Protein AF-A0A2I1FW17-F1 (afdb_monomer_lite)

pLDDT: mean 82.97, std 19.12, range [34.66, 98.25]

Sequence (169 aa):
MDTSKQNLDATETIIEDNSKTDVKNLWIEYDDNIEYQLHATIFTTDSITESTESDETSYLLKKINIMNLEKRKEVYGICGECNEPGTGVHWCQSCNAKRFKENFKNWTSGNKNIDELIQQSQLNALFSMKFLEWLPFEKFENVTYLTRGGFSKIYKADWPEGNIEDWDI

Organism: NCBI:txid588596

Structure (mmCIF, N/CA/C/O backbone):
data_AF-A0A2I1FW17-F1
#
_entry.id   AF-A0A2I1FW17-F1
#
loop_
_atom_site.group_PDB
_atom_site.id
_atom_site.type_symbol
_atom_site.label_atom_id
_atom_site.label_alt_id
_atom_site.label_comp_id
_atom_site.label_asym_id
_atom_site.label_entity_id
_atom_site.label_seq_id
_atom_site.pdbx_PDB_ins_code
_atom_site.Cartn_x
_atom_site.Cartn_y
_atom_site.Cartn_z
_atom_site.occupancy
_atom_site.B_iso_or_equiv
_atom_site.auth_seq_id
_atom_site.auth_comp_id
_atom_site.auth_asym_id
_atom_site.auth_atom_id
_atom_site.pdbx_PDB_model_num
ATOM 1 N N . MET A 1 1 ? 0.349 57.920 22.190 1.00 42.12 1 MET A N 1
ATOM 2 C CA . MET A 1 1 ? -0.373 58.020 20.910 1.00 42.12 1 MET A CA 1
ATOM 3 C C . MET A 1 1 ? 0.571 58.655 19.916 1.00 42.12 1 MET A C 1
ATOM 5 O O . MET A 1 1 ? 0.738 59.859 19.975 1.00 42.12 1 MET A O 1
ATOM 9 N N . ASP A 1 2 ? 1.263 57.840 19.127 1.00 35.53 2 ASP A N 1
ATOM 10 C CA . ASP A 1 2 ? 1.341 58.002 17.673 1.00 35.53 2 ASP A CA 1
ATOM 11 C C . ASP A 1 2 ? 1.979 56.721 17.114 1.00 35.53 2 ASP A C 1
ATOM 13 O O . ASP A 1 2 ? 3.061 56.313 17.535 1.00 35.53 2 ASP A O 1
ATOM 17 N N . THR A 1 3 ? 1.246 56.022 16.258 1.00 38.00 3 THR A N 1
ATOM 18 C CA . THR A 1 3 ? 1.660 54.779 15.603 1.00 38.00 3 THR A CA 1
ATOM 19 C C . THR A 1 3 ? 1.660 55.054 14.113 1.00 38.00 3 THR A C 1
ATOM 21 O O . THR A 1 3 ? 0.617 54.958 13.473 1.00 38.00 3 THR A O 1
ATOM 24 N N . SER A 1 4 ? 2.826 55.366 13.556 1.00 41.03 4 SER A N 1
ATOM 25 C CA . SER A 1 4 ? 3.019 55.400 12.108 1.00 41.03 4 SER A CA 1
ATOM 26 C C . SER A 1 4 ? 3.642 54.080 11.662 1.00 41.03 4 SER A C 1
ATOM 28 O O . SER A 1 4 ? 4.842 53.858 11.797 1.00 41.03 4 SER A O 1
ATOM 30 N N . LYS A 1 5 ? 2.784 53.177 11.175 1.00 43.00 5 LYS A N 1
ATOM 31 C CA . LYS A 1 5 ? 3.167 51.996 10.395 1.00 43.00 5 LYS A CA 1
ATOM 32 C C . LYS A 1 5 ? 3.407 52.444 8.953 1.00 43.00 5 LYS A C 1
ATOM 34 O O . LYS A 1 5 ? 2.502 52.993 8.332 1.00 43.00 5 LYS A O 1
ATOM 39 N N . GLN A 1 6 ? 4.598 52.192 8.420 1.00 42.72 6 GLN A N 1
ATOM 40 C CA . GLN A 1 6 ? 4.830 52.193 6.977 1.00 42.72 6 GLN A CA 1
ATOM 41 C C . GLN A 1 6 ? 4.412 50.819 6.440 1.00 42.72 6 GLN A C 1
ATOM 43 O O . GLN A 1 6 ? 5.007 49.806 6.801 1.00 42.72 6 GLN A O 1
ATOM 48 N N . ASN A 1 7 ? 3.355 50.791 5.627 1.00 34.66 7 ASN A N 1
ATOM 49 C CA . ASN A 1 7 ? 2.997 49.640 4.804 1.00 34.66 7 ASN A CA 1
ATOM 50 C C . ASN A 1 7 ? 3.883 49.660 3.554 1.00 34.66 7 ASN A C 1
ATOM 52 O O . ASN A 1 7 ? 3.846 50.629 2.795 1.00 34.66 7 ASN A O 1
ATOM 56 N N . LEU A 1 8 ? 4.664 48.600 3.353 1.00 41.66 8 LEU A N 1
ATOM 57 C CA . LEU A 1 8 ? 5.257 48.283 2.060 1.00 41.66 8 LEU A CA 1
ATOM 58 C C . LEU A 1 8 ? 4.210 47.483 1.277 1.00 41.66 8 LEU A C 1
ATOM 60 O O . LEU A 1 8 ? 3.815 46.399 1.700 1.00 41.66 8 LEU A O 1
ATOM 64 N N . ASP A 1 9 ? 3.728 48.064 0.186 1.00 46.31 9 ASP A N 1
ATOM 65 C CA . ASP A 1 9 ? 2.841 47.420 -0.777 1.00 46.31 9 ASP A CA 1
ATOM 66 C C . ASP A 1 9 ? 3.669 46.437 -1.617 1.00 46.31 9 ASP A C 1
ATOM 68 O O . ASP A 1 9 ? 4.562 46.845 -2.363 1.00 46.31 9 ASP A O 1
ATOM 72 N N . ALA A 1 10 ? 3.428 45.140 -1.438 1.00 39.72 10 ALA A N 1
ATOM 73 C CA . ALA A 1 10 ? 3.973 44.085 -2.279 1.00 39.72 10 ALA A CA 1
ATOM 74 C C . ALA A 1 10 ? 2.790 43.393 -2.955 1.00 39.72 10 ALA A C 1
ATOM 76 O O . ALA A 1 10 ? 2.115 42.544 -2.378 1.00 39.72 10 ALA A O 1
ATOM 77 N N . THR A 1 11 ? 2.523 43.812 -4.185 1.00 42.50 11 THR A N 1
ATOM 78 C CA . THR A 1 11 ? 1.593 43.158 -5.098 1.00 42.50 11 THR A CA 1
ATOM 79 C C . THR A 1 11 ? 2.217 41.842 -5.566 1.00 42.50 11 THR A C 1
ATOM 81 O O . THR A 1 11 ? 3.031 41.810 -6.487 1.00 42.50 11 THR A O 1
ATOM 84 N N . GLU A 1 12 ? 1.860 40.734 -4.914 1.00 47.97 12 GLU A N 1
ATOM 85 C CA . GLU A 1 12 ? 2.143 39.399 -5.441 1.00 47.97 12 GLU A CA 1
ATOM 86 C C . GLU A 1 12 ? 1.287 39.166 -6.688 1.00 47.97 12 GLU A C 1
ATOM 88 O O . GLU A 1 12 ? 0.057 39.126 -6.655 1.00 47.97 12 GLU A O 1
ATOM 93 N N . THR A 1 13 ? 1.972 39.060 -7.822 1.00 40.50 13 THR A N 1
ATOM 94 C CA . THR A 1 13 ? 1.382 38.671 -9.098 1.00 40.50 13 THR A CA 1
ATOM 95 C C . THR A 1 13 ? 1.076 37.179 -9.02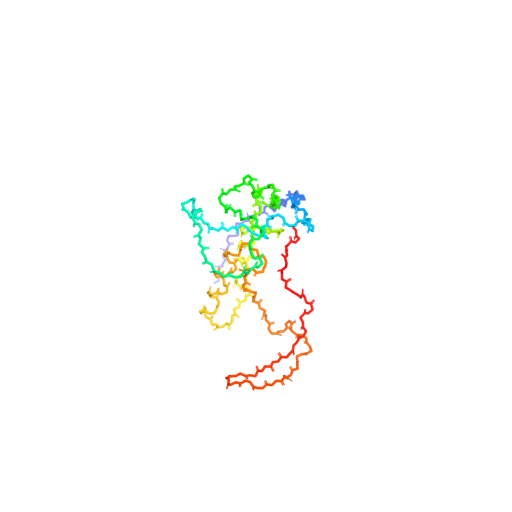0 1.00 40.50 13 THR A C 1
ATOM 97 O O . THR A 1 13 ? 1.995 36.363 -8.996 1.00 40.50 13 THR A O 1
ATOM 100 N N . ILE A 1 14 ? -0.205 36.815 -8.954 1.00 47.12 14 ILE A N 1
ATOM 101 C CA . ILE A 1 14 ? -0.641 35.423 -9.087 1.00 47.12 14 ILE A CA 1
ATOM 102 C C . ILE A 1 14 ? -0.380 35.018 -10.540 1.00 47.12 14 ILE A C 1
ATOM 104 O O . ILE A 1 14 ? -1.111 35.404 -11.450 1.00 47.12 14 ILE A O 1
ATOM 108 N N . ILE A 1 15 ? 0.701 34.276 -10.763 1.00 48.16 15 ILE A N 1
ATOM 109 C CA . ILE A 1 15 ? 0.896 33.519 -11.995 1.00 48.16 15 ILE A CA 1
ATOM 110 C C . ILE A 1 15 ? 0.066 32.246 -11.821 1.00 48.16 15 ILE A C 1
ATOM 112 O O . ILE A 1 15 ? 0.485 31.316 -11.135 1.00 48.16 15 ILE A O 1
ATOM 116 N N . GLU A 1 16 ? -1.140 32.226 -12.387 1.00 46.25 16 GLU A N 1
ATOM 117 C CA . GLU A 1 16 ? -1.882 30.980 -12.582 1.00 46.25 16 GLU A CA 1
ATOM 118 C C . GLU A 1 16 ? -1.137 30.147 -13.629 1.00 46.25 16 GLU A C 1
ATOM 120 O O . GLU A 1 16 ? -1.185 30.427 -14.829 1.00 46.25 16 GLU A O 1
ATOM 125 N N . ASP A 1 17 ? -0.403 29.137 -13.166 1.00 49.03 17 ASP A N 1
ATOM 126 C CA . ASP A 1 17 ? 0.206 28.137 -14.034 1.00 49.03 17 ASP A CA 1
ATOM 127 C C . ASP A 1 17 ? -0.897 27.226 -14.599 1.00 49.03 17 ASP A C 1
ATOM 129 O O . ASP A 1 17 ? -1.355 26.278 -13.962 1.00 49.03 17 ASP A O 1
ATOM 133 N N . ASN A 1 18 ? -1.367 27.563 -15.800 1.00 49.72 18 ASN A N 1
ATOM 134 C CA . ASN A 1 18 ? -2.364 26.807 -16.562 1.00 49.72 18 ASN A CA 1
ATOM 135 C C . ASN A 1 18 ? -1.748 25.660 -17.391 1.00 49.72 18 ASN A C 1
ATOM 137 O O . ASN A 1 18 ? -2.312 25.251 -18.403 1.00 49.72 18 ASN A O 1
ATOM 141 N N . SER A 1 19 ? -0.609 25.099 -16.978 1.00 51.84 19 SER A N 1
ATOM 142 C CA . SER A 1 19 ? -0.008 23.929 -17.632 1.00 51.84 19 SER A CA 1
ATOM 143 C C . SER A 1 19 ? -0.472 22.594 -17.030 1.00 51.84 19 SER A C 1
ATOM 145 O O . SER A 1 19 ? 0.320 21.690 -16.782 1.00 51.84 19 SER A O 1
ATOM 147 N N . LYS A 1 20 ? -1.786 22.403 -16.849 1.00 52.12 20 LYS A N 1
ATOM 148 C CA . LYS A 1 20 ? -2.327 21.038 -16.764 1.00 52.12 20 LYS A CA 1
ATOM 149 C C . LYS A 1 20 ? -2.330 20.445 -18.170 1.00 52.12 20 LYS A C 1
ATOM 151 O O . LYS A 1 20 ? -3.332 20.476 -18.872 1.00 52.12 20 LYS A O 1
ATOM 156 N N . THR A 1 21 ? -1.178 19.951 -18.608 1.00 59.00 21 THR A N 1
ATOM 157 C CA . THR A 1 21 ? -1.157 18.870 -19.595 1.00 59.00 21 THR A CA 1
ATOM 158 C C . THR A 1 21 ? -2.018 17.740 -19.043 1.00 59.00 21 THR A C 1
ATOM 160 O O . THR A 1 21 ? -1.840 17.405 -17.874 1.00 59.00 21 THR A O 1
ATOM 163 N N . ASP A 1 22 ? -2.935 17.181 -19.834 1.00 71.31 22 ASP A N 1
ATOM 164 C CA . ASP A 1 22 ? -3.723 16.007 -19.441 1.00 71.31 22 ASP A CA 1
ATOM 165 C C . ASP A 1 22 ? -2.758 14.850 -19.130 1.00 71.31 22 ASP A C 1
ATOM 167 O O . ASP A 1 22 ? -2.235 14.187 -20.031 1.00 71.31 22 ASP A O 1
ATOM 171 N N . VAL A 1 23 ? -2.427 14.675 -17.850 1.00 82.12 23 VAL A N 1
ATOM 172 C CA . VAL A 1 23 ? -1.468 13.673 -17.391 1.00 82.12 23 VAL A CA 1
ATOM 173 C C . VAL A 1 23 ? -2.177 12.332 -17.433 1.00 82.12 23 VAL A C 1
ATOM 175 O O . VAL A 1 23 ? -2.946 12.022 -16.541 1.00 82.12 23 VAL A O 1
ATOM 178 N N . LYS A 1 24 ? -1.932 11.522 -18.463 1.00 89.25 24 LYS A N 1
ATOM 179 C CA . LYS A 1 24 ? -2.610 10.231 -18.613 1.00 89.25 24 LYS A CA 1
ATOM 180 C C . LYS A 1 24 ? -1.646 9.063 -18.465 1.00 89.25 24 LYS A C 1
ATOM 182 O O . LYS A 1 24 ? -0.568 9.054 -19.059 1.00 89.25 24 LYS A O 1
ATOM 187 N N . ASN A 1 25 ? -2.060 8.046 -17.713 1.00 89.56 25 ASN A N 1
ATOM 188 C CA . ASN A 1 25 ? -1.340 6.781 -17.646 1.00 89.56 25 ASN A CA 1
ATOM 189 C C . ASN A 1 25 ? -1.354 6.043 -18.992 1.00 89.56 25 ASN A C 1
ATOM 191 O O . ASN A 1 25 ? -2.353 6.037 -19.713 1.00 89.56 25 ASN A O 1
ATOM 195 N N . LEU A 1 26 ? -0.250 5.363 -19.292 1.00 92.94 26 LEU A N 1
ATOM 196 C CA . LEU A 1 26 ? -0.121 4.441 -20.418 1.00 92.94 26 LEU A CA 1
ATOM 197 C C . LEU A 1 26 ? 0.009 3.020 -19.872 1.00 92.94 26 LEU A C 1
ATOM 199 O O . LEU A 1 26 ? 1.014 2.343 -20.106 1.00 92.94 26 LEU A O 1
ATOM 203 N N . TRP A 1 27 ? -0.972 2.617 -19.065 1.00 92.88 27 TRP A N 1
ATOM 204 C CA . TRP A 1 27 ? -1.034 1.274 -18.512 1.00 92.88 27 TRP A CA 1
ATOM 205 C C . TRP A 1 27 ? -1.261 0.240 -19.608 1.00 92.88 27 TRP A C 1
ATOM 207 O O . TRP A 1 27 ? -1.927 0.505 -20.609 1.00 92.88 27 TRP A O 1
ATOM 217 N N . ILE A 1 28 ? -0.675 -0.935 -19.414 1.00 90.56 28 ILE A N 1
ATOM 218 C CA . ILE A 1 28 ? -0.977 -2.093 -20.246 1.00 90.56 28 ILE A CA 1
ATOM 219 C C . ILE A 1 28 ? -2.164 -2.802 -19.613 1.00 90.56 28 ILE A C 1
ATOM 221 O O . ILE A 1 28 ? -2.097 -3.206 -18.451 1.00 90.56 28 ILE A O 1
ATOM 225 N N . GLU A 1 29 ? -3.239 -2.920 -20.386 1.00 86.44 29 GLU A N 1
ATOM 226 C CA . GLU A 1 29 ? -4.441 -3.636 -19.975 1.00 86.44 29 GLU A CA 1
ATOM 227 C C . GLU A 1 29 ? -4.107 -5.100 -19.699 1.00 86.44 29 GLU A C 1
ATOM 229 O O . GLU A 1 29 ? -3.365 -5.753 -20.440 1.00 86.44 29 GLU A O 1
ATOM 234 N N . TYR A 1 30 ? -4.659 -5.607 -18.608 1.00 70.44 30 TYR A N 1
ATOM 235 C CA . TYR A 1 30 ? -4.411 -6.962 -18.156 1.00 70.44 30 TYR A CA 1
ATOM 236 C C . TYR A 1 30 ? -5.226 -7.955 -19.000 1.00 70.44 30 TYR A C 1
ATOM 238 O O . TYR A 1 30 ? -6.453 -7.916 -18.974 1.00 70.44 30 TYR A O 1
ATOM 246 N N . ASP A 1 31 ? -4.553 -8.823 -19.765 1.00 66.75 31 ASP A N 1
ATOM 247 C CA . ASP A 1 31 ? -5.195 -9.931 -20.494 1.00 66.75 31 ASP A CA 1
ATOM 248 C C . ASP A 1 31 ? -5.384 -11.150 -19.570 1.00 66.75 31 ASP A C 1
ATOM 250 O O . ASP A 1 31 ? -4.536 -11.450 -18.725 1.00 66.75 31 ASP A O 1
ATOM 254 N N . ASP A 1 32 ? -6.469 -11.896 -19.781 1.00 57.56 32 ASP A N 1
ATOM 255 C CA . ASP A 1 32 ? -6.857 -13.101 -19.037 1.00 57.56 32 ASP A CA 1
ATOM 256 C C . ASP A 1 32 ? -5.840 -14.260 -19.186 1.00 57.56 32 ASP A C 1
ATOM 258 O O . ASP A 1 32 ? -5.875 -15.237 -18.432 1.00 57.56 32 ASP A O 1
ATOM 262 N N . ASN A 1 33 ? -4.888 -14.162 -20.126 1.00 55.84 33 ASN A N 1
ATOM 263 C CA . ASN A 1 33 ? -3.761 -15.088 -20.289 1.00 55.84 33 ASN A CA 1
ATOM 264 C C . ASN A 1 33 ? -2.541 -14.639 -19.469 1.00 55.84 33 ASN A C 1
ATOM 266 O O . ASN A 1 33 ? -1.529 -14.181 -20.003 1.00 55.84 33 ASN A O 1
ATOM 270 N N . ILE A 1 34 ? -2.639 -14.761 -18.147 1.00 69.75 34 ILE A N 1
ATOM 271 C CA . ILE A 1 34 ? -1.660 -14.199 -17.215 1.00 69.75 34 ILE A CA 1
ATOM 272 C C . ILE A 1 34 ? -0.309 -14.931 -17.317 1.00 69.75 34 ILE A C 1
ATOM 274 O O . ILE A 1 34 ? -0.118 -16.006 -16.752 1.00 69.75 34 ILE A O 1
ATOM 278 N N . GLU A 1 35 ? 0.660 -14.326 -18.009 1.00 82.88 35 GLU A N 1
ATOM 279 C CA . GLU A 1 35 ? 2.046 -14.814 -18.066 1.00 82.88 35 GLU A CA 1
ATOM 280 C C . GLU A 1 35 ? 2.904 -14.274 -16.904 1.00 82.88 35 GLU A C 1
ATOM 282 O O . GLU A 1 35 ? 3.865 -14.928 -16.500 1.00 82.88 35 GLU A O 1
ATOM 287 N N . TYR A 1 36 ? 2.569 -13.108 -16.333 1.00 86.69 36 TYR A N 1
ATOM 288 C CA . TYR A 1 36 ? 3.379 -12.405 -15.324 1.00 86.69 36 TYR A CA 1
ATOM 289 C C . TYR A 1 36 ? 2.622 -12.147 -14.021 1.00 86.69 36 TYR A C 1
ATOM 291 O O . TYR A 1 36 ? 1.396 -12.089 -13.983 1.00 86.69 36 TYR A O 1
ATOM 299 N N . GLN A 1 37 ? 3.369 -11.962 -12.932 1.00 88.69 37 GLN A N 1
ATOM 300 C CA . GLN A 1 37 ? 2.783 -11.543 -11.658 1.00 88.69 37 GLN A CA 1
ATOM 301 C C . GLN A 1 37 ? 2.131 -10.156 -11.761 1.00 88.69 37 GLN A C 1
ATOM 303 O O . GLN A 1 37 ? 2.484 -9.353 -12.616 1.00 88.69 37 GLN A O 1
ATOM 308 N N . LEU A 1 38 ? 1.209 -9.857 -10.841 1.00 90.44 38 LEU A N 1
ATOM 309 C CA . LEU A 1 38 ? 0.518 -8.561 -10.775 1.00 90.44 38 LEU A CA 1
ATOM 310 C C . LEU A 1 38 ? 1.447 -7.387 -10.437 1.00 90.44 38 LEU A C 1
ATOM 312 O O . LEU A 1 38 ? 1.084 -6.232 -10.643 1.00 90.44 38 LEU A O 1
ATOM 316 N N . HIS A 1 39 ? 2.623 -7.669 -9.875 1.00 92.06 39 HIS A N 1
ATOM 317 C CA . HIS A 1 39 ? 3.590 -6.655 -9.488 1.00 92.06 39 HIS A CA 1
ATOM 318 C C . HIS A 1 39 ? 5.024 -7.167 -9.562 1.00 92.06 39 HIS A C 1
ATOM 320 O O . HIS A 1 39 ? 5.304 -8.364 -9.468 1.00 92.06 39 HIS A O 1
ATOM 326 N N . ALA A 1 40 ? 5.960 -6.238 -9.720 1.00 92.31 40 ALA A N 1
ATOM 327 C CA . ALA A 1 40 ? 7.378 -6.533 -9.671 1.00 92.31 40 ALA A CA 1
ATOM 328 C C . ALA A 1 40 ? 7.793 -6.990 -8.264 1.00 92.31 40 ALA A C 1
ATOM 330 O O . ALA A 1 40 ? 7.192 -6.623 -7.253 1.00 92.31 40 ALA A O 1
ATOM 331 N N . THR A 1 41 ? 8.847 -7.792 -8.192 1.00 90.88 41 THR A N 1
ATOM 332 C CA . THR A 1 41 ? 9.378 -8.346 -6.947 1.00 90.88 41 THR A CA 1
ATOM 333 C C . THR A 1 41 ? 10.830 -7.922 -6.768 1.00 90.88 41 THR A C 1
ATOM 335 O O . THR A 1 41 ? 11.582 -7.769 -7.733 1.00 90.88 41 THR A O 1
ATOM 338 N N . ILE A 1 42 ? 11.245 -7.750 -5.517 1.00 89.00 42 ILE A N 1
ATOM 339 C CA . ILE A 1 42 ? 12.643 -7.507 -5.167 1.00 89.00 42 ILE A CA 1
ATOM 340 C C . ILE A 1 42 ? 13.313 -8.871 -4.983 1.00 89.00 42 ILE A C 1
ATOM 342 O O . ILE A 1 42 ? 12.960 -9.615 -4.074 1.00 89.00 42 ILE A O 1
ATOM 346 N N . PHE A 1 43 ? 14.262 -9.211 -5.850 1.00 85.31 43 PHE A N 1
ATOM 347 C CA . PHE A 1 43 ? 15.131 -10.380 -5.694 1.00 85.31 43 PHE A CA 1
ATOM 348 C C . PHE A 1 43 ? 16.528 -10.062 -6.226 1.00 85.31 43 PHE A C 1
ATOM 350 O O . PHE A 1 43 ? 16.684 -9.208 -7.100 1.00 85.31 43 PHE A O 1
ATOM 357 N N . THR A 1 44 ? 17.560 -10.712 -5.692 1.00 75.62 44 THR A N 1
ATOM 358 C CA . THR A 1 44 ? 18.918 -10.589 -6.238 1.00 75.62 44 THR A CA 1
ATOM 359 C C . THR A 1 44 ? 19.068 -11.505 -7.451 1.00 75.62 44 THR A C 1
ATOM 361 O O . THR A 1 44 ? 18.441 -12.562 -7.523 1.00 75.62 44 THR A O 1
ATOM 364 N N . THR A 1 45 ? 19.902 -11.118 -8.418 1.00 62.84 45 THR A N 1
ATOM 365 C CA . THR A 1 45 ? 20.205 -11.935 -9.610 1.00 62.84 45 THR A CA 1
ATOM 366 C C . THR A 1 45 ? 20.832 -13.285 -9.260 1.00 62.84 45 THR A C 1
ATOM 368 O O . THR A 1 45 ? 20.710 -14.234 -10.027 1.00 62.84 45 THR A O 1
ATOM 371 N N . ASP A 1 46 ? 21.438 -13.384 -8.077 1.00 58.88 46 ASP A N 1
ATOM 372 C CA . ASP A 1 46 ? 22.079 -14.600 -7.568 1.00 58.88 46 ASP A CA 1
ATOM 373 C C . ASP A 1 46 ? 21.060 -15.603 -6.995 1.00 58.88 46 ASP A C 1
ATOM 375 O O . ASP A 1 46 ? 21.388 -16.762 -6.766 1.00 58.88 46 ASP A O 1
ATOM 379 N N . SER A 1 47 ? 19.803 -15.181 -6.806 1.00 56.75 47 SER A N 1
ATOM 380 C CA . SER A 1 47 ? 18.712 -16.006 -6.263 1.00 56.75 47 SER A CA 1
ATOM 381 C C . SER A 1 47 ? 17.970 -16.827 -7.328 1.00 56.75 47 SER A C 1
ATOM 383 O O . SER A 1 47 ? 16.875 -17.319 -7.067 1.00 56.75 47 SER A O 1
ATOM 385 N N . ILE A 1 48 ? 18.522 -16.974 -8.541 1.00 57.69 48 ILE A N 1
ATOM 386 C CA . ILE A 1 48 ? 17.909 -17.792 -9.609 1.00 57.69 48 ILE A CA 1
ATOM 387 C C . ILE A 1 48 ? 17.976 -19.299 -9.279 1.00 57.69 48 ILE A C 1
ATOM 389 O O . ILE A 1 48 ? 17.314 -20.106 -9.927 1.00 57.69 48 ILE A O 1
ATOM 393 N N . THR A 1 49 ? 18.692 -19.710 -8.231 1.00 53.31 49 THR A N 1
ATOM 394 C CA . THR A 1 49 ? 18.590 -21.081 -7.721 1.00 53.31 49 THR A CA 1
ATOM 395 C C . THR A 1 49 ? 17.321 -21.267 -6.892 1.00 53.31 49 THR A C 1
ATOM 397 O O . THR A 1 49 ? 17.162 -20.630 -5.851 1.00 53.31 49 THR A O 1
ATOM 400 N N . GLU A 1 50 ? 16.448 -22.147 -7.390 1.00 50.03 50 GLU A N 1
ATOM 401 C CA . GLU A 1 50 ? 15.249 -22.721 -6.764 1.00 50.03 50 GLU A CA 1
ATOM 402 C C . GLU A 1 50 ? 15.194 -22.535 -5.237 1.00 50.03 50 GLU A C 1
ATOM 404 O O . GLU A 1 50 ? 15.909 -23.198 -4.488 1.00 50.03 50 GLU A O 1
ATOM 409 N N . SER A 1 51 ? 14.323 -21.640 -4.765 1.00 52.81 51 SER A N 1
ATOM 410 C CA . SER A 1 51 ? 13.893 -21.627 -3.365 1.00 52.81 51 SER A CA 1
ATOM 411 C C . SER A 1 51 ? 12.480 -22.193 -3.280 1.00 52.81 51 SER A C 1
ATOM 413 O O . SER A 1 51 ? 11.536 -21.701 -3.898 1.00 52.81 51 SER A O 1
ATOM 415 N N . THR A 1 52 ? 12.397 -23.297 -2.549 1.00 49.88 52 THR A N 1
ATOM 416 C CA . THR A 1 52 ? 11.231 -24.117 -2.233 1.00 49.88 52 THR A CA 1
ATOM 417 C C . THR A 1 52 ? 10.278 -23.432 -1.244 1.00 49.88 52 THR A C 1
ATOM 419 O O . THR A 1 52 ? 10.745 -22.852 -0.268 1.00 49.88 52 THR A O 1
ATOM 422 N N . GLU A 1 53 ? 8.968 -23.623 -1.486 1.00 60.09 53 GLU A N 1
ATOM 423 C CA . GLU A 1 53 ? 7.803 -23.535 -0.567 1.00 60.09 53 GLU A CA 1
ATOM 424 C C . GLU A 1 53 ? 7.442 -22.128 -0.029 1.00 60.09 53 GLU A C 1
ATOM 426 O O . GLU A 1 53 ? 8.168 -21.522 0.747 1.00 60.09 53 GLU A O 1
ATOM 431 N N . SER A 1 54 ? 6.312 -21.506 -0.388 1.00 56.69 54 SER A N 1
ATOM 432 C CA . SER A 1 54 ? 4.912 -21.942 -0.221 1.00 56.69 54 SER A CA 1
ATOM 433 C C . SER A 1 54 ? 3.969 -21.029 -1.043 1.00 56.69 54 SER A C 1
ATOM 435 O O . SER A 1 54 ? 4.325 -19.887 -1.320 1.00 56.69 54 SER A O 1
ATOM 437 N N . ASP A 1 55 ? 2.791 -21.548 -1.410 1.00 52.12 55 ASP A N 1
ATOM 438 C CA . ASP A 1 55 ? 1.674 -20.938 -2.174 1.00 52.12 55 ASP A CA 1
ATOM 439 C C . ASP A 1 55 ? 1.631 -21.282 -3.680 1.00 52.12 55 ASP A C 1
ATOM 441 O O . ASP A 1 55 ? 2.193 -20.621 -4.556 1.00 52.12 55 ASP A O 1
ATOM 445 N N . GLU A 1 56 ? 0.910 -22.366 -3.980 1.00 55.09 56 GLU A N 1
ATOM 446 C CA . GLU A 1 56 ? 0.922 -23.115 -5.246 1.00 55.09 56 GLU A CA 1
ATOM 447 C C . GLU A 1 56 ? 0.359 -22.366 -6.473 1.00 55.09 56 GLU A C 1
ATOM 449 O O . GLU A 1 56 ? 0.634 -22.754 -7.607 1.00 55.09 56 GLU A O 1
ATOM 454 N N . THR A 1 57 ? -0.341 -21.242 -6.304 1.00 53.00 57 THR A N 1
ATOM 455 C CA . THR A 1 57 ? -0.795 -20.386 -7.421 1.00 53.00 57 THR A CA 1
ATOM 456 C C . THR A 1 57 ? 0.300 -19.459 -7.961 1.00 53.00 57 THR A C 1
ATOM 458 O O . THR A 1 57 ? 0.217 -19.009 -9.101 1.00 53.00 57 THR A O 1
ATOM 461 N N . SER A 1 58 ? 1.369 -19.206 -7.191 1.00 55.47 58 SER A N 1
ATOM 462 C CA . SER A 1 58 ? 2.513 -18.377 -7.611 1.00 55.47 58 SER A CA 1
ATOM 463 C C . SER A 1 58 ? 3.396 -19.040 -8.683 1.00 55.47 58 SER A C 1
ATOM 465 O O . SER A 1 58 ? 4.270 -18.367 -9.234 1.00 55.47 58 SER A O 1
ATOM 467 N N . TYR A 1 59 ? 3.239 -20.340 -8.952 1.00 55.34 59 TYR A N 1
ATOM 468 C CA . TYR A 1 59 ? 4.231 -21.135 -9.689 1.00 55.34 59 TYR A CA 1
ATOM 469 C C . TYR A 1 59 ? 4.227 -20.935 -11.215 1.00 55.34 59 TYR A C 1
ATOM 471 O O . TYR A 1 59 ? 5.228 -21.223 -11.864 1.00 55.34 59 TYR A O 1
ATOM 479 N N . LEU A 1 60 ? 3.132 -20.440 -11.800 1.00 66.56 60 LEU A N 1
ATOM 480 C CA . LEU A 1 60 ? 3.007 -20.302 -13.261 1.00 66.56 60 LEU A CA 1
ATOM 481 C C . LEU A 1 60 ? 3.358 -18.902 -13.779 1.00 66.56 60 LEU A C 1
ATOM 483 O O . LEU A 1 60 ? 3.654 -18.741 -14.961 1.00 66.56 60 LEU A O 1
ATOM 487 N N . LEU A 1 61 ? 3.353 -17.898 -12.902 1.00 83.06 61 LEU A N 1
ATOM 488 C CA . LEU A 1 61 ? 3.535 -16.506 -13.293 1.00 83.06 61 LEU A CA 1
ATOM 489 C C . LEU A 1 61 ? 5.008 -16.106 -13.261 1.00 83.06 61 LEU A C 1
ATOM 491 O O . LEU A 1 61 ? 5.680 -16.196 -12.230 1.00 83.06 61 LEU A O 1
ATOM 495 N N . LYS A 1 62 ? 5.509 -15.596 -14.384 1.00 88.12 62 LYS A N 1
ATOM 496 C CA . LYS A 1 62 ? 6.865 -15.067 -14.506 1.00 88.12 62 LYS A CA 1
ATOM 497 C C . LYS A 1 62 ? 7.036 -13.859 -13.583 1.00 88.12 62 LYS A C 1
ATOM 499 O O . LYS A 1 62 ? 6.310 -12.866 -13.662 1.00 88.12 62 LYS A O 1
ATOM 504 N N . LYS A 1 63 ? 8.036 -13.942 -12.704 1.00 90.06 63 LYS A N 1
ATOM 505 C CA . LYS A 1 63 ? 8.441 -12.847 -11.815 1.00 90.06 63 LYS A CA 1
ATOM 506 C C . LYS A 1 63 ? 9.212 -11.794 -12.603 1.00 90.06 63 LYS A C 1
ATOM 508 O O . LYS A 1 63 ? 10.066 -12.124 -13.424 1.00 90.06 63 LYS A O 1
ATOM 513 N N . ILE A 1 64 ? 8.956 -10.525 -12.303 1.00 91.75 64 ILE A N 1
ATOM 514 C CA . ILE A 1 64 ? 9.687 -9.394 -12.8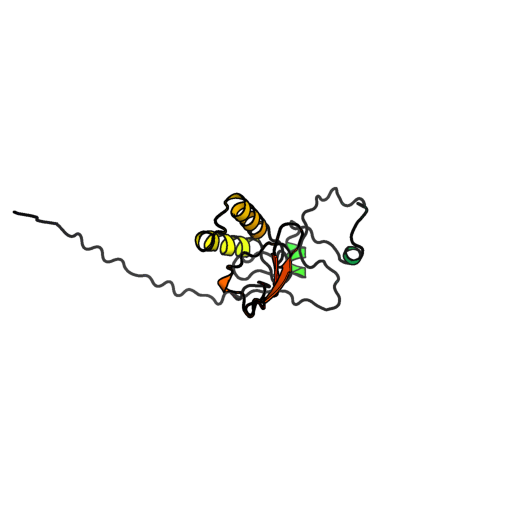79 1.00 91.75 64 ILE A CA 1
ATOM 515 C C . ILE A 1 64 ? 10.465 -8.724 -11.763 1.00 91.75 64 ILE A C 1
ATOM 517 O O . ILE A 1 64 ? 9.899 -8.360 -10.736 1.00 91.75 64 ILE A O 1
ATOM 521 N N . ASN A 1 65 ? 11.769 -8.562 -11.957 1.00 92.62 65 ASN A N 1
ATOM 522 C CA . ASN A 1 65 ? 12.591 -7.845 -10.997 1.00 92.62 65 ASN A CA 1
ATOM 523 C C . ASN A 1 65 ? 12.228 -6.355 -10.993 1.00 92.62 65 ASN A C 1
ATOM 525 O O . ASN A 1 65 ? 12.104 -5.759 -12.063 1.00 92.62 65 ASN A O 1
ATOM 529 N N . ILE A 1 66 ? 12.134 -5.736 -9.815 1.00 93.69 66 ILE A N 1
ATOM 530 C CA . ILE A 1 66 ? 11.876 -4.293 -9.684 1.00 93.69 66 ILE A CA 1
ATOM 531 C C . ILE A 1 66 ? 12.886 -3.432 -10.462 1.00 93.69 66 ILE A C 1
ATOM 533 O O . ILE A 1 66 ? 12.524 -2.371 -10.968 1.00 93.69 66 ILE A O 1
ATOM 537 N N . MET A 1 67 ? 14.124 -3.909 -10.606 1.00 93.81 67 MET A N 1
ATOM 538 C CA . MET A 1 67 ? 15.203 -3.221 -11.313 1.00 93.81 67 MET A CA 1
ATOM 539 C C . MET A 1 67 ? 15.130 -3.384 -12.837 1.00 93.81 67 MET A C 1
ATOM 541 O O . MET A 1 67 ? 15.822 -2.671 -13.557 1.00 93.81 67 MET A O 1
ATOM 545 N N . ASN A 1 68 ? 14.310 -4.307 -13.354 1.00 94.62 68 ASN A N 1
ATOM 546 C CA . ASN A 1 68 ? 14.157 -4.509 -14.793 1.00 94.62 68 ASN A CA 1
ATOM 547 C C . ASN A 1 68 ? 13.132 -3.518 -15.367 1.00 94.62 68 ASN A C 1
ATOM 549 O O . ASN A 1 68 ? 11.953 -3.837 -15.527 1.00 94.62 68 ASN A O 1
ATOM 553 N N . LEU A 1 69 ? 13.600 -2.300 -15.648 1.00 95.38 69 LEU A N 1
ATOM 554 C CA . LEU A 1 69 ? 12.772 -1.193 -16.135 1.00 95.38 69 LEU A CA 1
ATOM 555 C C . LEU A 1 69 ? 12.117 -1.499 -17.488 1.00 95.38 69 LEU A C 1
ATOM 557 O O . LEU A 1 69 ? 10.923 -1.258 -17.649 1.00 95.38 69 LEU A O 1
ATOM 561 N N . GLU A 1 70 ? 12.865 -2.092 -18.422 1.00 95.31 70 GLU A N 1
ATOM 562 C CA . GLU A 1 70 ? 12.351 -2.462 -19.748 1.00 95.31 70 GLU A CA 1
ATOM 563 C C . GLU A 1 70 ? 11.201 -3.464 -19.636 1.00 95.31 70 GLU A C 1
ATOM 565 O O . GLU A 1 70 ? 10.130 -3.259 -20.208 1.00 95.31 70 GLU A O 1
ATOM 570 N N . LYS A 1 71 ? 11.369 -4.517 -18.823 1.00 93.75 71 LYS A N 1
ATOM 571 C CA . LYS A 1 71 ? 10.316 -5.524 -18.668 1.00 93.75 71 LYS A CA 1
ATOM 572 C C . LYS A 1 71 ? 9.104 -4.987 -17.911 1.00 93.75 71 LYS A C 1
ATOM 574 O O . LYS A 1 71 ? 7.976 -5.331 -18.246 1.00 93.75 71 LYS A O 1
ATOM 579 N N . ARG A 1 72 ? 9.312 -4.121 -16.915 1.00 95.25 72 ARG A N 1
ATOM 580 C CA . ARG A 1 72 ? 8.212 -3.426 -16.228 1.00 95.25 72 ARG A CA 1
ATOM 581 C C . ARG A 1 72 ? 7.417 -2.545 -17.185 1.00 95.25 72 ARG A C 1
ATOM 583 O O . ARG A 1 72 ? 6.197 -2.530 -17.100 1.00 95.25 72 ARG A O 1
ATOM 590 N N . LYS A 1 73 ? 8.092 -1.846 -18.099 1.00 95.56 73 LYS A N 1
ATOM 591 C CA . LYS A 1 73 ? 7.442 -1.013 -19.114 1.00 95.56 73 LYS A CA 1
ATOM 592 C C . LYS A 1 73 ? 6.586 -1.850 -20.058 1.00 95.56 73 LYS A C 1
ATOM 594 O O . LYS A 1 73 ? 5.470 -1.453 -20.362 1.00 95.56 73 LYS A O 1
ATOM 599 N N . GLU A 1 74 ? 7.104 -2.996 -20.493 1.00 93.62 74 GLU A N 1
ATOM 600 C CA . GLU A 1 74 ? 6.389 -3.933 -21.366 1.00 93.62 74 GLU A CA 1
ATOM 601 C C . GLU A 1 74 ? 5.131 -4.509 -20.701 1.00 93.62 74 GLU A C 1
ATOM 603 O O . GLU A 1 74 ? 4.113 -4.661 -21.363 1.00 93.62 74 GLU A O 1
ATOM 608 N N . VAL A 1 75 ? 5.204 -4.832 -19.405 1.00 92.69 75 VAL A N 1
ATOM 609 C CA . VAL A 1 75 ? 4.142 -5.583 -18.715 1.00 92.69 75 VAL A CA 1
ATOM 610 C C . VAL A 1 75 ? 3.149 -4.689 -17.979 1.00 92.69 75 VAL A C 1
ATOM 612 O O . VAL A 1 75 ? 1.959 -4.968 -17.997 1.00 92.69 75 VAL A O 1
ATOM 615 N N . TYR A 1 76 ? 3.615 -3.630 -17.320 1.00 92.94 76 TYR A N 1
ATOM 616 C CA . TYR A 1 76 ? 2.760 -2.757 -16.510 1.00 92.94 76 TYR A CA 1
ATOM 617 C C . TYR A 1 76 ? 2.474 -1.417 -17.182 1.00 92.94 76 TYR A C 1
ATOM 619 O O . TYR A 1 76 ? 1.532 -0.739 -16.792 1.00 92.94 76 TYR A O 1
ATOM 627 N N . GLY A 1 77 ? 3.259 -1.024 -18.187 1.00 94.62 77 GLY A N 1
ATOM 628 C CA . GLY A 1 77 ? 3.126 0.270 -18.848 1.00 94.62 77 GLY A CA 1
ATOM 629 C C . GLY A 1 77 ? 3.875 1.397 -18.140 1.00 94.62 77 GLY A C 1
ATOM 630 O O . GLY A 1 77 ? 4.767 1.161 -17.319 1.00 94.62 77 GLY A O 1
ATOM 631 N N . ILE A 1 78 ? 3.537 2.637 -18.497 1.00 95.88 78 ILE A N 1
ATOM 632 C CA . ILE A 1 78 ? 4.199 3.858 -18.015 1.00 95.88 78 ILE A CA 1
ATOM 633 C C . ILE A 1 78 ? 3.229 4.704 -17.189 1.00 95.88 78 ILE A C 1
ATOM 635 O O . ILE A 1 78 ? 2.104 4.975 -17.612 1.00 95.88 78 ILE A O 1
ATOM 639 N N . CYS A 1 79 ? 3.702 5.168 -16.032 1.00 95.81 79 CYS A N 1
ATOM 640 C CA . CYS A 1 79 ? 2.985 6.129 -15.206 1.00 95.81 79 CYS A CA 1
ATOM 641 C C . CYS A 1 79 ? 2.977 7.507 -15.875 1.00 95.81 79 CYS A C 1
ATOM 643 O O . CYS A 1 79 ? 4.039 8.034 -16.211 1.00 95.81 79 CYS A O 1
ATOM 645 N N . GLY A 1 80 ? 1.796 8.113 -16.009 1.00 94.69 80 GLY A N 1
ATOM 646 C CA . GLY A 1 80 ? 1.646 9.418 -16.656 1.00 94.69 80 GLY A CA 1
ATOM 647 C C . GLY A 1 80 ? 2.339 10.557 -15.903 1.00 94.69 80 GLY A C 1
ATOM 648 O O . GLY A 1 80 ? 2.826 11.499 -16.517 1.00 94.69 80 GLY A O 1
ATOM 649 N N . GLU A 1 81 ? 2.427 10.468 -14.574 1.00 94.62 81 GLU A N 1
ATOM 650 C CA . GLU A 1 81 ? 2.928 11.568 -13.737 1.00 94.62 81 GLU A CA 1
ATOM 651 C C . GLU A 1 81 ? 4.449 11.668 -13.699 1.00 94.62 81 GLU A C 1
ATOM 653 O O . GLU A 1 81 ? 5.002 12.766 -13.716 1.00 94.62 81 GLU A O 1
ATOM 658 N N . CYS A 1 82 ? 5.131 10.526 -13.576 1.00 95.50 82 CYS A N 1
ATOM 659 C CA . CYS A 1 82 ? 6.585 10.482 -13.425 1.00 95.50 82 CYS A CA 1
ATOM 660 C C . CYS A 1 82 ? 7.311 9.953 -14.663 1.00 95.50 82 CYS A C 1
ATOM 662 O O . CYS A 1 82 ? 8.535 10.023 -14.698 1.00 95.50 82 CYS A O 1
ATOM 664 N N . ASN A 1 83 ? 6.585 9.448 -15.667 1.00 95.56 83 ASN A N 1
ATOM 665 C CA . ASN A 1 83 ? 7.129 8.816 -16.873 1.00 95.56 83 ASN A CA 1
ATOM 666 C C . ASN A 1 83 ? 8.018 7.583 -16.616 1.00 95.56 83 ASN A C 1
ATOM 668 O O . ASN A 1 83 ? 8.746 7.148 -17.508 1.00 95.56 83 ASN A O 1
ATOM 672 N N . GLU A 1 84 ? 7.931 6.986 -15.426 1.00 96.38 84 GLU A N 1
ATOM 673 C CA . GLU A 1 84 ? 8.613 5.737 -15.081 1.00 96.38 84 GLU A CA 1
ATOM 674 C C . GLU A 1 84 ? 7.697 4.519 -15.296 1.00 96.38 84 GLU A C 1
ATOM 676 O O . GLU A 1 84 ? 6.466 4.647 -15.251 1.00 96.38 84 GLU A O 1
ATOM 681 N N . PRO A 1 85 ? 8.261 3.313 -15.494 1.00 96.69 85 PRO A N 1
ATOM 682 C CA . PRO A 1 85 ? 7.474 2.090 -15.583 1.00 96.69 85 PRO A CA 1
ATOM 683 C C . PRO A 1 85 ? 6.625 1.831 -14.336 1.00 96.69 85 PRO A C 1
ATOM 685 O O . PRO A 1 85 ? 7.072 2.071 -13.212 1.00 96.69 85 PRO A O 1
ATOM 688 N N . GLY A 1 86 ? 5.446 1.234 -14.504 1.00 95.25 86 GLY A N 1
ATOM 689 C CA . GLY A 1 86 ? 4.635 0.750 -13.384 1.00 95.25 86 GLY A CA 1
ATOM 690 C C . GLY A 1 86 ? 5.390 -0.265 -12.515 1.00 95.25 86 GLY A C 1
ATOM 691 O O . GLY A 1 86 ? 6.308 -0.953 -12.973 1.00 95.25 86 GLY A O 1
ATOM 692 N N . THR A 1 87 ? 5.047 -0.345 -11.230 1.00 95.19 87 THR A N 1
ATOM 693 C CA . THR A 1 87 ? 5.535 -1.405 -10.326 1.00 95.19 87 THR A CA 1
ATOM 694 C C . THR A 1 87 ? 4.555 -2.565 -10.208 1.00 95.19 87 THR A C 1
ATOM 696 O O . THR A 1 87 ? 4.943 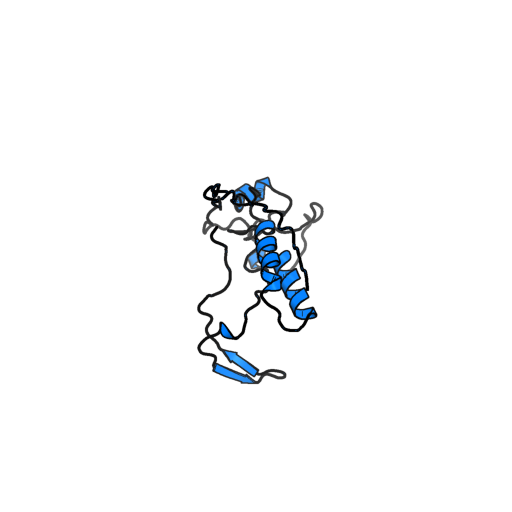-3.622 -9.717 1.00 95.19 87 THR A O 1
ATOM 699 N N . GLY A 1 88 ? 3.325 -2.381 -10.679 1.00 92.50 88 GLY A N 1
ATOM 700 C CA . GLY A 1 88 ? 2.303 -3.405 -10.817 1.00 92.50 88 GLY A CA 1
ATOM 701 C C . GLY A 1 88 ? 1.179 -2.921 -11.721 1.00 92.50 88 GLY A C 1
ATOM 702 O O . GLY A 1 88 ? 1.244 -1.802 -12.239 1.00 92.50 88 GLY A O 1
ATOM 703 N N . VAL A 1 89 ? 0.166 -3.763 -11.911 1.00 91.62 89 VAL A N 1
ATOM 704 C CA . VAL A 1 89 ? -1.015 -3.426 -12.717 1.00 91.62 89 VAL A CA 1
ATOM 705 C C . VAL A 1 89 ? -1.635 -2.140 -12.173 1.00 91.62 89 VAL A C 1
ATOM 707 O O . VAL A 1 89 ? -1.969 -2.060 -10.994 1.00 91.62 89 VAL A O 1
ATOM 710 N N . HIS A 1 90 ? -1.690 -1.121 -13.030 1.00 93.06 90 HIS A N 1
ATOM 711 C CA . HIS A 1 90 ? -2.240 0.211 -12.747 1.00 93.06 90 HIS A CA 1
ATOM 712 C C . HIS A 1 90 ? -1.621 0.906 -11.519 1.00 93.06 90 HIS A C 1
ATOM 714 O O . HIS A 1 90 ? -2.241 1.758 -10.885 1.00 93.06 90 HIS A O 1
ATOM 720 N N . TRP A 1 91 ? -0.372 0.565 -11.173 1.00 95.06 91 TRP A N 1
ATOM 721 C CA . TRP A 1 91 ? 0.263 1.035 -9.944 1.00 95.06 91 TRP A CA 1
ATOM 722 C C . TRP A 1 91 ? 1.670 1.590 -10.166 1.00 95.06 91 TRP A C 1
ATOM 724 O O . TRP A 1 91 ? 2.552 0.934 -10.727 1.00 95.06 91 TRP A O 1
ATOM 734 N N . CYS A 1 92 ? 1.918 2.782 -9.618 1.00 95.81 92 CYS A N 1
ATOM 735 C CA . CYS A 1 92 ? 3.238 3.399 -9.531 1.00 95.81 92 CYS A CA 1
ATOM 736 C C . CYS A 1 92 ? 3.604 3.645 -8.067 1.00 95.81 92 CYS A C 1
ATOM 738 O O . CYS A 1 92 ? 3.090 4.575 -7.439 1.00 95.81 92 CYS A O 1
ATOM 740 N N . GLN A 1 93 ? 4.520 2.838 -7.522 1.00 95.88 93 GLN A N 1
ATOM 741 C CA . GLN A 1 93 ? 4.916 2.953 -6.117 1.00 95.88 93 GLN A CA 1
ATOM 742 C C . GLN A 1 93 ? 5.418 4.356 -5.753 1.00 95.88 93 GLN A C 1
ATOM 744 O O . GLN A 1 93 ? 5.028 4.869 -4.709 1.00 95.88 93 GLN A O 1
ATOM 749 N N . SER A 1 94 ? 6.224 5.013 -6.593 1.00 95.75 94 SER A N 1
ATOM 750 C CA . SER A 1 94 ? 6.786 6.327 -6.255 1.00 95.75 94 SER A CA 1
ATOM 751 C C . SER A 1 94 ? 5.719 7.421 -6.168 1.00 95.75 94 SER A C 1
ATOM 753 O O . SER A 1 94 ? 5.733 8.222 -5.232 1.00 95.75 94 SER A O 1
ATOM 755 N N . CYS A 1 95 ? 4.775 7.448 -7.116 1.00 96.62 95 CYS A N 1
ATOM 756 C CA . CYS A 1 95 ? 3.699 8.441 -7.132 1.00 96.62 95 CYS A CA 1
ATOM 757 C C . CYS A 1 95 ? 2.686 8.171 -6.017 1.00 96.62 95 CYS A C 1
ATOM 759 O O . CYS A 1 95 ? 2.316 9.083 -5.277 1.00 96.62 95 CYS A O 1
ATOM 761 N N . ASN A 1 96 ? 2.308 6.909 -5.816 1.00 96.06 96 ASN A N 1
ATOM 762 C CA . ASN A 1 96 ? 1.335 6.541 -4.791 1.00 96.06 96 ASN A CA 1
ATOM 763 C C . ASN A 1 96 ? 1.913 6.720 -3.379 1.00 96.06 96 ASN A C 1
ATOM 765 O O . ASN A 1 96 ? 1.237 7.266 -2.510 1.00 96.06 96 ASN A O 1
ATOM 769 N N . ALA A 1 97 ? 3.195 6.407 -3.156 1.00 96.88 97 ALA A N 1
ATOM 770 C CA . ALA A 1 97 ? 3.875 6.720 -1.898 1.00 96.88 97 ALA A CA 1
ATOM 771 C C . ALA A 1 97 ? 3.890 8.230 -1.608 1.00 96.88 97 ALA A C 1
ATOM 773 O O . ALA A 1 97 ? 3.712 8.638 -0.458 1.00 96.88 97 ALA A O 1
ATOM 774 N N . LYS A 1 98 ? 4.062 9.074 -2.637 1.00 97.12 98 LYS A N 1
ATOM 775 C CA . LYS A 1 98 ? 3.970 10.533 -2.495 1.00 97.12 98 LYS A CA 1
ATOM 776 C C . LYS A 1 98 ? 2.557 10.967 -2.082 1.00 97.12 98 LYS A C 1
ATOM 778 O O . LYS A 1 98 ? 2.440 11.684 -1.089 1.00 97.12 98 LYS A O 1
ATOM 783 N N . ARG A 1 99 ? 1.507 10.478 -2.756 1.00 95.62 99 ARG A N 1
ATOM 784 C CA . ARG A 1 99 ? 0.098 10.740 -2.389 1.00 95.62 99 ARG A CA 1
ATOM 785 C C . ARG A 1 99 ? -0.200 10.357 -0.944 1.00 95.62 99 ARG A C 1
ATOM 787 O O . ARG A 1 99 ? -0.746 11.151 -0.182 1.00 95.62 99 ARG A O 1
ATOM 794 N N . PHE A 1 100 ? 0.197 9.148 -0.547 1.00 96.81 100 PHE A N 1
ATOM 795 C CA . PHE A 1 100 ? 0.024 8.678 0.822 1.00 96.81 100 PHE A CA 1
ATOM 796 C C . PHE A 1 100 ? 0.726 9.602 1.813 1.00 96.81 100 PHE A C 1
ATOM 798 O O . PHE A 1 100 ? 0.098 10.074 2.760 1.00 96.81 100 PHE A O 1
ATOM 805 N N . LYS A 1 101 ? 1.993 9.941 1.551 1.00 97.69 101 LYS A N 1
ATOM 806 C CA . LYS A 1 101 ? 2.781 10.830 2.409 1.00 97.69 101 LYS A CA 1
ATOM 807 C C . LYS A 1 101 ? 2.141 12.205 2.589 1.00 97.69 101 LYS A C 1
ATOM 809 O O . LYS A 1 101 ? 2.165 12.746 3.693 1.00 97.69 101 LYS A O 1
ATOM 814 N N . GLU A 1 102 ? 1.553 12.763 1.535 1.00 96.75 102 GLU A N 1
ATOM 815 C CA . GLU A 1 102 ? 0.816 14.031 1.594 1.00 96.75 102 GLU A CA 1
ATOM 816 C C . GLU A 1 102 ? -0.453 13.932 2.458 1.00 96.75 102 GLU A C 1
ATOM 818 O O . GLU A 1 102 ? -0.833 14.910 3.110 1.00 96.75 102 GLU A O 1
ATOM 823 N N . ASN A 1 103 ? -1.058 12.742 2.525 1.00 95.75 103 ASN A N 1
ATOM 824 C CA . ASN A 1 103 ? -2.263 12.455 3.297 1.00 95.75 103 ASN A CA 1
ATOM 825 C C . ASN A 1 103 ? -2.003 12.052 4.764 1.00 95.75 103 ASN A C 1
ATOM 827 O O . ASN A 1 103 ? -2.936 12.066 5.562 1.00 95.75 103 ASN A O 1
ATOM 831 N N . PHE A 1 104 ? -0.767 11.735 5.171 1.00 96.81 104 PHE A N 1
ATOM 832 C CA . PHE A 1 104 ? -0.461 11.293 6.548 1.00 96.81 104 PHE A CA 1
ATOM 833 C C . PHE A 1 104 ? -0.835 12.305 7.632 1.00 96.81 104 PHE A C 1
ATOM 835 O O . PHE A 1 104 ? -1.085 11.929 8.769 1.00 96.81 104 PHE A O 1
ATOM 842 N N . LYS A 1 105 ? -0.892 13.594 7.295 1.00 95.44 105 LYS A N 1
ATOM 843 C CA . LYS A 1 105 ? -1.322 14.649 8.225 1.00 95.44 105 LYS A CA 1
ATOM 844 C C . LYS A 1 105 ? -2.843 14.714 8.420 1.00 95.44 105 LYS A C 1
ATOM 846 O O . LYS A 1 105 ? -3.298 15.405 9.325 1.00 95.44 105 LYS A O 1
ATOM 851 N N . ASN A 1 106 ? -3.617 14.042 7.566 1.00 95.50 106 ASN A N 1
ATOM 852 C CA . ASN A 1 106 ? -5.079 14.119 7.556 1.00 95.50 106 ASN A CA 1
ATOM 853 C C . ASN A 1 106 ? -5.738 13.031 8.413 1.00 95.50 106 ASN A C 1
ATOM 855 O O . ASN A 1 106 ? -6.954 13.048 8.585 1.00 95.50 106 ASN A O 1
ATOM 859 N N . TRP A 1 107 ? -4.965 12.083 8.945 1.00 96.19 107 TRP A N 1
ATOM 860 C CA . TRP A 1 107 ? -5.485 11.021 9.793 1.00 96.19 107 TRP A CA 1
ATOM 861 C C . TRP A 1 107 ? -4.453 10.561 10.828 1.00 96.19 107 TRP A C 1
ATOM 863 O O . TRP A 1 107 ? -3.250 10.714 10.649 1.00 96.19 107 TRP A O 1
ATOM 873 N N . THR A 1 108 ? -4.942 9.997 11.928 1.00 95.12 108 THR A N 1
ATOM 874 C CA . THR A 1 108 ? -4.147 9.283 12.936 1.00 95.12 108 THR A CA 1
ATOM 875 C C . THR A 1 108 ? -5.060 8.294 13.646 1.00 95.12 108 THR A C 1
ATOM 877 O O . THR A 1 108 ? -6.242 8.575 13.857 1.00 95.12 108 THR A O 1
ATOM 880 N N . SER A 1 109 ? -4.516 7.152 14.055 1.00 94.12 109 SER A N 1
ATOM 881 C CA . SER A 1 109 ? -5.208 6.201 14.919 1.00 94.12 109 SER A CA 1
ATOM 882 C C . SER A 1 109 ? -5.184 6.605 16.396 1.00 94.12 109 SER A C 1
ATOM 884 O O . SER A 1 109 ? -5.694 5.868 17.242 1.00 94.12 109 SER A O 1
ATOM 886 N N . GLY A 1 110 ? -4.496 7.697 16.745 1.00 95.25 110 GLY A N 1
ATOM 887 C CA . GLY A 1 110 ? -4.152 8.044 18.124 1.00 95.25 110 GLY A CA 1
ATOM 888 C C . GLY A 1 110 ? -3.070 7.143 18.740 1.00 95.25 110 GLY A C 1
ATOM 889 O O . GLY A 1 110 ? -2.742 7.304 19.915 1.00 95.25 110 GLY A O 1
ATOM 890 N N . ASN A 1 111 ? -2.498 6.205 17.973 1.00 96.75 111 ASN A N 1
ATOM 891 C CA . ASN A 1 111 ? -1.410 5.331 18.402 1.00 96.75 111 ASN A CA 1
ATOM 892 C C . ASN A 1 111 ? -0.259 5.398 17.398 1.00 96.75 111 ASN A C 1
ATOM 894 O O . ASN A 1 111 ? -0.318 4.822 16.315 1.00 96.75 111 ASN A O 1
ATOM 898 N N . LYS A 1 112 ? 0.833 6.036 17.821 1.00 97.38 112 LYS A N 1
ATOM 899 C CA . LYS A 1 112 ? 2.006 6.276 16.981 1.00 97.38 112 LYS A CA 1
ATOM 900 C C . LYS A 1 112 ? 2.591 5.004 16.358 1.00 97.38 112 LYS A C 1
ATOM 902 O O . LYS A 1 112 ? 3.003 5.040 15.209 1.00 97.38 112 LYS A O 1
ATOM 907 N N . ASN A 1 113 ? 2.605 3.883 17.079 1.00 98.12 113 ASN A N 1
ATOM 908 C CA . ASN A 1 113 ? 3.174 2.636 16.558 1.00 98.12 113 ASN A CA 1
ATOM 909 C C . ASN A 1 113 ? 2.296 2.034 15.448 1.00 98.12 113 ASN A C 1
ATOM 911 O O . ASN A 1 113 ? 2.814 1.437 14.508 1.00 98.12 113 ASN A O 1
ATOM 915 N N . ILE A 1 114 ? 0.971 2.183 15.560 1.00 96.88 114 ILE A N 1
ATOM 916 C CA . ILE A 1 114 ? 0.024 1.743 14.527 1.00 96.88 114 ILE A CA 1
ATOM 917 C C . ILE A 1 114 ? 0.131 2.663 13.310 1.00 96.88 114 ILE A C 1
ATOM 919 O O . ILE A 1 114 ? 0.236 2.171 12.189 1.00 96.88 114 ILE A O 1
ATOM 923 N N . ASP A 1 115 ? 0.181 3.977 13.533 1.00 97.69 115 ASP A N 1
ATOM 924 C CA . ASP A 1 115 ? 0.365 4.962 12.466 1.00 97.69 115 ASP A CA 1
ATOM 925 C C . ASP A 1 115 ? 1.663 4.700 11.691 1.00 97.69 115 ASP A C 1
ATOM 927 O O . ASP A 1 115 ? 1.640 4.612 10.467 1.00 97.69 115 ASP A O 1
ATOM 931 N N . GLU A 1 116 ? 2.785 4.501 12.391 1.00 98.19 116 GLU A N 1
ATOM 932 C CA . GLU A 1 116 ? 4.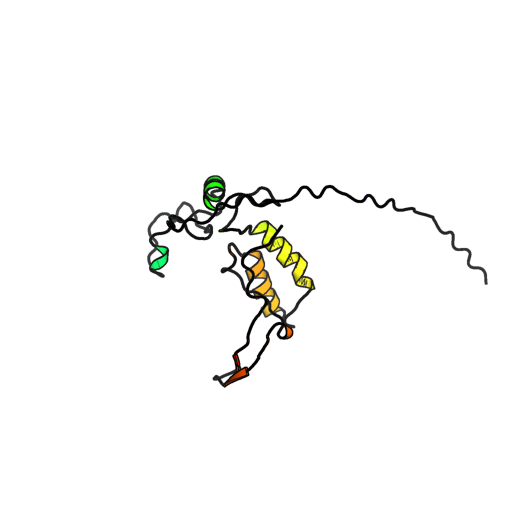077 4.183 11.775 1.00 98.19 116 GLU A CA 1
ATOM 933 C C . GLU A 1 116 ? 4.007 2.888 10.948 1.00 98.19 116 GLU A C 1
ATOM 935 O O . GLU A 1 116 ? 4.492 2.867 9.817 1.00 98.19 116 GLU A O 1
ATOM 940 N N . LEU A 1 117 ? 3.362 1.829 11.453 1.00 98.00 117 LEU A N 1
ATOM 941 C CA . LEU A 1 117 ? 3.188 0.572 10.715 1.00 98.00 117 LEU A CA 1
ATOM 942 C C . LEU A 1 117 ? 2.403 0.773 9.410 1.00 98.00 117 LEU A C 1
ATOM 944 O O . LEU A 1 117 ? 2.825 0.303 8.351 1.00 98.00 117 LEU A O 1
ATOM 948 N N . ILE A 1 118 ? 1.269 1.473 9.479 1.00 98.00 118 ILE A N 1
ATOM 949 C CA . ILE A 1 118 ? 0.406 1.724 8.319 1.00 98.00 118 ILE A CA 1
ATOM 950 C C . ILE A 1 118 ? 1.132 2.604 7.297 1.00 98.00 118 ILE A C 1
ATOM 952 O O . ILE A 1 118 ? 1.163 2.272 6.112 1.00 98.00 118 ILE A O 1
ATOM 956 N N . GLN A 1 119 ? 1.785 3.678 7.746 1.00 98.25 119 GLN A N 1
ATOM 957 C CA . GLN A 1 119 ? 2.554 4.571 6.878 1.00 98.25 119 GLN A CA 1
ATOM 958 C C . GLN A 1 119 ? 3.695 3.829 6.173 1.00 98.25 119 GLN A C 1
ATOM 960 O O . GLN A 1 119 ? 3.868 3.980 4.965 1.00 98.25 119 GLN A O 1
ATOM 965 N N . GLN A 1 120 ? 4.453 2.986 6.886 1.00 98.06 120 GLN A N 1
ATOM 966 C CA . GLN A 1 120 ? 5.502 2.168 6.266 1.00 98.06 120 GLN A CA 1
ATOM 967 C C . GLN A 1 120 ? 4.930 1.184 5.242 1.00 98.06 120 GLN A C 1
ATOM 969 O O . GLN A 1 120 ? 5.522 0.996 4.180 1.00 98.06 120 GLN A O 1
ATOM 974 N N . SER A 1 121 ? 3.773 0.584 5.521 1.00 97.31 121 SER A N 1
ATOM 975 C CA . SER A 1 121 ? 3.098 -0.293 4.565 1.00 97.31 121 SER A CA 1
ATOM 976 C C . SER A 1 121 ? 2.693 0.458 3.286 1.00 97.31 121 SER A C 1
ATOM 978 O O . SER A 1 121 ? 2.986 -0.008 2.188 1.00 97.31 121 SER A O 1
ATOM 980 N N . GLN A 1 122 ? 2.111 1.653 3.420 1.00 97.38 122 GLN A N 1
ATOM 981 C CA . GLN A 1 122 ? 1.684 2.507 2.304 1.00 97.38 122 GLN A CA 1
ATOM 982 C C . GLN A 1 122 ? 2.858 3.022 1.455 1.00 97.38 122 GLN A C 1
ATOM 984 O O . GLN A 1 122 ? 2.783 3.020 0.228 1.00 97.38 122 GLN A O 1
ATOM 989 N N . LEU A 1 123 ? 3.972 3.420 2.082 1.00 97.38 123 LEU A N 1
ATOM 990 C CA . LEU A 1 123 ? 5.158 3.912 1.365 1.00 97.38 123 LEU A CA 1
ATOM 991 C C . LEU A 1 123 ? 5.858 2.826 0.538 1.00 97.38 123 LEU A C 1
ATOM 993 O O . LEU A 1 123 ? 6.468 3.136 -0.482 1.00 97.38 123 LEU A O 1
ATOM 997 N N . ASN A 1 124 ? 5.791 1.565 0.966 1.00 94.69 124 ASN A N 1
ATOM 998 C CA . ASN A 1 124 ? 6.483 0.447 0.317 1.00 94.69 124 ASN A CA 1
ATOM 999 C C . ASN A 1 124 ? 5.570 -0.376 -0.612 1.00 94.69 124 ASN A C 1
ATOM 1001 O O . ASN A 1 124 ? 5.989 -1.403 -1.147 1.00 94.69 124 ASN A O 1
ATOM 1005 N N . ALA A 1 125 ? 4.328 0.066 -0.812 1.00 94.38 125 ALA A N 1
ATOM 1006 C CA . ALA A 1 125 ? 3.321 -0.628 -1.599 1.00 94.38 125 ALA A CA 1
ATOM 1007 C C . ALA A 1 125 ? 3.722 -0.724 -3.080 1.00 94.38 125 ALA A C 1
ATOM 1009 O O . ALA A 1 125 ? 3.751 0.277 -3.799 1.00 94.38 125 ALA A O 1
ATOM 1010 N N . LEU A 1 126 ? 3.992 -1.940 -3.561 1.00 91.75 126 LEU A N 1
ATOM 1011 C CA . LEU A 1 126 ? 4.255 -2.198 -4.984 1.00 91.75 126 LEU A CA 1
ATOM 1012 C C . LEU A 1 126 ? 2.974 -2.411 -5.800 1.00 91.75 126 LEU A C 1
ATOM 1014 O O . LEU A 1 126 ? 3.037 -2.391 -7.030 1.00 91.75 126 LEU A O 1
ATOM 1018 N N . PHE A 1 127 ? 1.847 -2.618 -5.114 1.00 91.44 127 PHE A N 1
ATOM 1019 C CA . PHE A 1 127 ? 0.545 -2.941 -5.684 1.00 91.44 127 PHE A CA 1
ATOM 1020 C C . PHE A 1 127 ? -0.585 -2.634 -4.694 1.00 91.44 127 PHE A C 1
ATOM 1022 O O . PHE A 1 127 ? -0.345 -2.624 -3.482 1.00 91.44 127 PHE A O 1
ATOM 1029 N N . SER A 1 128 ? -1.809 -2.458 -5.194 1.00 89.25 128 SER A N 1
ATOM 1030 C CA . SER A 1 128 ? -2.979 -2.078 -4.394 1.00 89.25 128 SER A CA 1
ATOM 1031 C C . SER A 1 128 ? -3.338 -3.087 -3.303 1.00 89.25 128 SER A C 1
ATOM 1033 O O . SER A 1 128 ? -3.681 -2.712 -2.191 1.00 89.25 128 SER A O 1
ATOM 1035 N N . MET A 1 129 ? -3.125 -4.381 -3.546 1.00 89.31 129 MET A N 1
ATOM 1036 C CA . MET A 1 129 ? -3.350 -5.421 -2.530 1.00 89.31 129 MET A CA 1
ATOM 1037 C C . MET A 1 129 ? -2.182 -5.611 -1.540 1.00 89.31 129 MET A C 1
ATOM 1039 O O . MET A 1 129 ? -2.173 -6.569 -0.766 1.00 89.31 129 MET A O 1
ATOM 1043 N N . LYS A 1 130 ? -1.139 -4.771 -1.590 1.00 90.00 130 LYS A N 1
ATOM 1044 C CA . LYS A 1 130 ? 0.100 -4.940 -0.803 1.00 90.00 130 LYS A CA 1
ATOM 1045 C C . LYS A 1 130 ? 0.329 -3.830 0.224 1.00 90.00 130 LYS A C 1
ATOM 1047 O O . LYS A 1 130 ? 1.473 -3.605 0.619 1.00 90.00 130 LYS A O 1
ATOM 1052 N N . PHE A 1 131 ? -0.732 -3.172 0.691 1.00 95.06 131 PHE A N 1
ATOM 1053 C CA . PHE A 1 131 ? -0.632 -2.188 1.767 1.00 95.06 131 PHE A CA 1
ATOM 1054 C C . PHE A 1 131 ? -1.819 -2.206 2.736 1.00 95.06 131 PHE A C 1
ATOM 1056 O O . PHE A 1 131 ? -2.873 -2.764 2.445 1.00 95.06 131 PHE A O 1
ATOM 1063 N N . LEU A 1 132 ? -1.625 -1.601 3.910 1.00 95.69 132 LEU A N 1
ATOM 1064 C CA . LEU A 1 132 ? -2.676 -1.372 4.899 1.00 95.69 132 LEU A CA 1
ATOM 1065 C C . LEU A 1 132 ? -3.365 -0.031 4.637 1.00 95.69 132 LEU A C 1
ATOM 1067 O O . LEU A 1 132 ? -2.734 1.027 4.703 1.00 95.69 132 LEU A O 1
ATOM 1071 N N . GLU A 1 133 ? -4.666 -0.062 4.374 1.00 94.06 133 GLU A N 1
ATOM 1072 C CA . GLU A 1 133 ? -5.470 1.150 4.239 1.00 94.06 133 GLU A CA 1
ATOM 1073 C C . GLU A 1 133 ? -5.976 1.629 5.609 1.00 94.06 133 GLU A C 1
ATOM 1075 O O . GLU A 1 133 ? -6.488 0.842 6.408 1.00 94.06 133 GLU A O 1
ATOM 1080 N N . TRP A 1 134 ? -5.813 2.926 5.897 1.00 93.88 134 TRP A N 1
ATOM 1081 C CA . TRP A 1 134 ? -6.412 3.540 7.082 1.00 93.88 134 TRP A CA 1
ATOM 1082 C C . TRP A 1 134 ? -7.851 3.957 6.785 1.00 93.88 134 TRP A C 1
ATOM 1084 O O . TRP A 1 134 ? -8.089 4.751 5.872 1.00 93.88 134 TRP A O 1
ATOM 1094 N N . LEU A 1 135 ? -8.789 3.494 7.613 1.00 92.69 135 LEU A N 1
ATOM 1095 C CA . LEU A 1 135 ? -10.207 3.811 7.486 1.00 92.69 135 LEU A CA 1
ATOM 1096 C C . LEU A 1 135 ? -10.760 4.379 8.799 1.00 92.69 135 LEU A C 1
ATOM 1098 O O . LEU A 1 135 ? -10.749 3.678 9.815 1.00 92.69 135 LEU A O 1
ATOM 1102 N N . PRO A 1 136 ? -11.251 5.633 8.804 1.00 91.19 136 PRO A N 1
ATOM 1103 C CA . PRO A 1 136 ? -12.002 6.157 9.934 1.00 91.19 136 PRO A CA 1
ATOM 1104 C C . PRO A 1 136 ? -13.330 5.403 10.075 1.00 91.19 136 PRO A C 1
ATOM 1106 O O . PRO A 1 136 ? -13.950 5.018 9.082 1.00 91.19 136 PRO A O 1
ATOM 1109 N N . PHE A 1 137 ? -13.764 5.189 11.317 1.00 91.75 137 PHE A N 1
ATOM 1110 C CA . PHE A 1 137 ? -14.943 4.375 11.619 1.00 91.75 137 PHE A CA 1
ATOM 1111 C C . PHE A 1 137 ? -16.223 4.939 10.986 1.00 91.75 137 PHE A C 1
ATOM 1113 O O . PHE A 1 137 ? -17.127 4.191 10.633 1.00 91.75 137 PHE A O 1
ATOM 1120 N N . GLU A 1 138 ? -16.275 6.254 10.799 1.00 92.88 138 GLU A N 1
ATOM 1121 C CA . GLU A 1 138 ? -17.401 6.997 10.239 1.00 92.88 138 GLU A CA 1
ATOM 1122 C C . GLU A 1 138 ? -17.677 6.679 8.761 1.00 92.88 138 GLU A C 1
ATOM 1124 O O . GLU A 1 138 ? -18.747 7.026 8.273 1.00 92.88 138 GLU A O 1
ATOM 1129 N N . LYS A 1 139 ? -16.745 6.020 8.054 1.00 94.44 139 LYS A N 1
ATOM 1130 C CA . LYS A 1 139 ? -16.951 5.536 6.675 1.00 94.44 139 LYS A CA 1
ATOM 1131 C C . LYS A 1 139 ? -17.712 4.213 6.593 1.00 94.44 139 LYS A C 1
ATOM 1133 O O . LYS A 1 139 ? -18.060 3.764 5.506 1.00 94.44 139 LYS A O 1
ATOM 1138 N N . PHE A 1 140 ? -17.940 3.555 7.726 1.00 96.12 140 PHE A N 1
ATOM 1139 C CA . PHE A 1 140 ? -18.690 2.310 7.755 1.00 96.12 140 PHE A CA 1
ATOM 1140 C C . PHE A 1 140 ? -20.186 2.569 7.925 1.00 96.12 140 PHE A C 1
ATOM 1142 O O . PHE A 1 140 ? -20.618 3.269 8.842 1.00 96.12 140 PHE A O 1
ATOM 1149 N N . GLU A 1 141 ? -20.985 1.917 7.086 1.00 97.06 141 GLU A N 1
ATOM 1150 C CA . GLU A 1 141 ? -22.443 1.920 7.159 1.00 97.06 141 GLU A CA 1
ATOM 1151 C C . GLU A 1 141 ? -22.976 0.584 7.689 1.00 97.06 141 GLU A C 1
ATOM 1153 O O . GLU A 1 141 ? -22.266 -0.422 7.747 1.00 97.06 141 GLU A O 1
ATOM 1158 N N . ASN A 1 142 ? -24.245 0.569 8.111 1.00 97.12 142 ASN A N 1
ATOM 1159 C CA . ASN A 1 142 ? -24.955 -0.643 8.544 1.00 97.12 142 ASN A CA 1
ATOM 1160 C C . ASN A 1 142 ? -24.170 -1.496 9.563 1.00 97.12 142 ASN A C 1
ATOM 1162 O O . ASN A 1 142 ? -24.192 -2.731 9.530 1.00 97.12 142 ASN A O 1
ATOM 1166 N N . VAL A 1 143 ? -23.474 -0.828 10.492 1.00 97.50 143 VAL A N 1
ATOM 1167 C CA . VAL A 1 143 ? -22.624 -1.485 11.488 1.00 97.50 143 VAL A CA 1
ATOM 1168 C C . VAL A 1 143 ? -23.483 -2.314 12.439 1.00 97.50 143 VAL A C 1
ATOM 1170 O O . VAL A 1 143 ? -24.256 -1.795 13.245 1.00 97.50 143 VAL A O 1
ATOM 1173 N N . THR A 1 144 ? -23.322 -3.630 12.371 1.00 97.94 144 THR A N 1
ATOM 1174 C CA . THR A 1 144 ? -24.081 -4.606 13.150 1.00 97.94 144 THR A CA 1
ATOM 1175 C C . THR A 1 144 ? -23.144 -5.452 13.995 1.00 97.94 144 THR A C 1
ATOM 1177 O O . THR A 1 144 ? -22.107 -5.938 13.542 1.00 97.94 144 THR A O 1
ATOM 1180 N N . TYR A 1 145 ? -23.492 -5.624 15.268 1.00 97.44 145 TYR A N 1
ATOM 1181 C CA . TYR A 1 145 ? -22.754 -6.520 16.150 1.00 97.44 145 TYR A CA 1
ATOM 1182 C C . TYR A 1 145 ? -22.926 -7.968 15.685 1.00 97.44 145 TYR A C 1
ATOM 1184 O O . TYR A 1 145 ? -24.053 -8.431 15.517 1.00 97.44 145 TYR A O 1
ATOM 1192 N N . LEU A 1 146 ? -21.810 -8.678 15.512 1.00 96.19 146 LEU A N 1
ATOM 1193 C CA . LEU A 1 146 ? -21.806 -10.073 15.085 1.00 96.19 146 LEU A CA 1
ATOM 1194 C C . LEU A 1 146 ? -21.624 -11.012 16.279 1.00 96.19 146 LEU A C 1
ATOM 1196 O O . LEU A 1 146 ? -22.454 -11.879 16.530 1.00 96.19 146 LEU A O 1
ATOM 1200 N N . THR A 1 147 ? -20.521 -10.858 17.015 1.00 97.19 147 THR A N 1
ATOM 1201 C CA . THR A 1 147 ? -20.201 -11.713 18.167 1.00 97.19 147 THR A CA 1
ATOM 1202 C C . THR A 1 147 ? -19.081 -11.115 19.021 1.00 97.19 147 THR A C 1
ATOM 1204 O O . THR A 1 147 ? -18.519 -10.066 18.711 1.00 97.19 147 THR A O 1
ATOM 1207 N N . ARG A 1 148 ? -18.743 -11.757 20.141 1.00 96.31 148 ARG A N 1
ATOM 1208 C CA . ARG A 1 148 ? -17.581 -11.430 20.974 1.00 96.31 148 ARG A CA 1
ATOM 1209 C C . ARG A 1 148 ? -16.556 -12.558 20.846 1.00 96.31 148 ARG A C 1
ATOM 1211 O O . ARG A 1 148 ? -16.866 -13.701 21.160 1.00 96.31 148 ARG A O 1
ATOM 1218 N N . GLY A 1 149 ? -15.348 -12.222 20.403 1.00 92.75 149 GLY A N 1
ATOM 1219 C CA . GLY A 1 149 ? -14.186 -13.109 20.455 1.00 92.75 149 GLY A CA 1
ATOM 1220 C C . GLY A 1 149 ? -13.486 -13.046 21.816 1.00 92.75 149 GLY A C 1
ATOM 1221 O O . GLY A 1 149 ? -13.940 -12.359 22.731 1.00 92.75 149 GLY A O 1
ATOM 1222 N N . GLY A 1 150 ? -12.345 -13.730 21.949 1.00 94.56 150 GLY A N 1
ATOM 1223 C CA . GLY A 1 150 ? -11.605 -13.790 23.218 1.00 94.56 150 GLY A CA 1
ATOM 1224 C C . GLY A 1 150 ? -11.283 -12.409 23.804 1.00 94.56 150 GLY A C 1
ATOM 1225 O O . GLY A 1 150 ? -11.552 -12.154 24.976 1.00 94.56 150 GLY A O 1
ATOM 1226 N N . PHE A 1 151 ? -10.793 -11.490 22.967 1.00 93.75 151 PHE A N 1
ATOM 1227 C CA . PHE A 1 151 ? -10.307 -10.175 23.408 1.00 93.75 151 PHE A CA 1
ATOM 1228 C C . PHE A 1 151 ? -11.063 -8.982 22.810 1.00 93.75 151 PHE A C 1
ATOM 1230 O O . PHE A 1 151 ? -10.754 -7.840 23.138 1.00 93.75 151 PHE A O 1
ATOM 1237 N N . SER A 1 152 ? -12.054 -9.208 21.946 1.00 94.81 152 SER A N 1
ATOM 1238 C CA . SER A 1 152 ? -12.697 -8.129 21.189 1.00 94.81 152 SER A CA 1
ATOM 1239 C C . SER A 1 152 ? -14.159 -8.422 20.854 1.00 94.81 152 SER A C 1
ATOM 1241 O O . SER A 1 152 ? -14.641 -9.552 20.950 1.00 94.81 152 SER A O 1
ATOM 1243 N N . LYS A 1 153 ? -14.888 -7.371 20.473 1.00 96.62 153 LYS A N 1
ATOM 1244 C CA . LYS A 1 153 ? -16.193 -7.481 19.814 1.00 96.62 153 LYS A CA 1
ATOM 1245 C C . LYS A 1 153 ? -15.968 -7.454 18.305 1.00 96.62 153 LYS A C 1
ATOM 1247 O O . LYS A 1 153 ? -15.151 -6.673 17.830 1.00 96.62 153 LYS A O 1
ATOM 1252 N N . ILE A 1 154 ? -16.693 -8.296 17.586 1.00 95.56 154 ILE A N 1
ATOM 1253 C CA . ILE A 1 154 ? -16.657 -8.408 16.132 1.00 95.56 154 ILE A CA 1
ATOM 1254 C C . ILE A 1 154 ? -17.944 -7.788 15.598 1.00 95.56 154 ILE A C 1
ATOM 1256 O O . ILE A 1 154 ? -19.036 -8.105 16.078 1.00 95.56 154 ILE A O 1
ATOM 1260 N N . TYR A 1 155 ? -17.797 -6.914 14.611 1.00 96.50 155 TYR A N 1
ATOM 1261 C CA . TYR A 1 155 ? -18.894 -6.252 13.917 1.00 96.50 155 TYR A CA 1
ATOM 1262 C C . TYR A 1 155 ? -18.818 -6.583 12.428 1.00 96.50 155 TYR A C 1
ATOM 1264 O O . TYR A 1 155 ? -17.735 -6.838 11.903 1.00 96.50 155 TYR A O 1
ATOM 1272 N N . LYS A 1 156 ? -19.970 -6.575 11.765 1.00 96.38 156 LYS A N 1
ATOM 1273 C CA . LYS A 1 156 ? -20.087 -6.518 10.309 1.00 96.38 156 LYS A CA 1
ATOM 1274 C C . LYS A 1 156 ? -20.492 -5.095 9.934 1.00 96.38 156 LYS A C 1
ATOM 1276 O O . LYS A 1 156 ? -21.300 -4.498 10.640 1.00 96.38 156 LYS A O 1
ATOM 1281 N N . ALA A 1 157 ? -19.958 -4.576 8.840 1.00 97.00 157 ALA A N 1
ATOM 1282 C CA . ALA A 1 157 ? -20.339 -3.285 8.291 1.00 97.00 157 ALA A CA 1
ATOM 1283 C C . ALA A 1 157 ? -20.263 -3.318 6.764 1.00 97.00 157 ALA A C 1
ATOM 1285 O O . ALA A 1 157 ? -19.576 -4.178 6.205 1.00 97.00 157 ALA A O 1
ATOM 1286 N N . ASP A 1 158 ? -20.946 -2.375 6.129 1.00 97.25 158 ASP A N 1
ATOM 1287 C CA . ASP A 1 158 ? -20.799 -2.077 4.711 1.00 97.25 158 ASP A CA 1
ATOM 1288 C C . ASP A 1 158 ? -19.783 -0.938 4.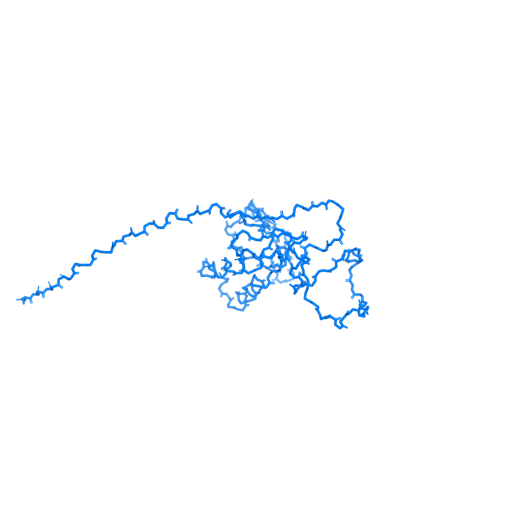547 1.00 97.25 158 ASP A C 1
ATOM 1290 O O . ASP A 1 158 ? -19.707 -0.033 5.381 1.00 97.25 158 ASP A O 1
ATOM 1294 N N . TRP A 1 159 ? -18.989 -0.993 3.480 1.00 95.94 159 TRP A N 1
ATOM 1295 C CA . TRP A 1 159 ? -18.024 0.045 3.118 1.00 95.94 159 TRP A CA 1
ATOM 1296 C C . TRP A 1 159 ? -18.312 0.499 1.682 1.00 95.94 159 TRP A C 1
ATOM 1298 O O . TRP A 1 159 ? -17.827 -0.134 0.742 1.00 95.94 159 TRP A O 1
ATOM 1308 N N . PRO A 1 160 ? -19.156 1.532 1.498 1.00 95.44 160 PRO A N 1
ATOM 1309 C CA . PRO A 1 160 ? -19.631 1.934 0.177 1.00 95.44 160 PRO A CA 1
ATOM 1310 C C . PRO A 1 160 ? -18.524 2.443 -0.745 1.00 95.44 160 PRO A C 1
ATOM 1312 O O . PRO A 1 160 ? -18.607 2.226 -1.951 1.00 95.44 160 PRO A O 1
ATOM 1315 N N . GLU A 1 161 ? -17.500 3.112 -0.199 1.00 91.88 161 GLU A N 1
ATOM 1316 C CA . GLU A 1 161 ? -16.408 3.638 -1.023 1.00 91.88 161 GLU A CA 1
ATOM 1317 C C . GLU A 1 161 ? -15.465 2.548 -1.545 1.00 91.88 161 GLU A C 1
ATOM 1319 O O . GLU A 1 161 ? -14.815 2.768 -2.563 1.00 91.88 161 GLU A O 1
ATOM 1324 N N . GLY A 1 162 ? -15.412 1.384 -0.887 1.00 92.38 162 GLY A N 1
ATOM 1325 C CA . GLY A 1 162 ? -14.517 0.290 -1.261 1.00 92.38 162 GLY A CA 1
ATOM 1326 C C . GLY A 1 162 ? -13.029 0.628 -1.111 1.00 92.38 162 GLY A C 1
ATOM 1327 O O . GLY A 1 162 ? -12.651 1.744 -0.750 1.00 92.38 162 GLY A O 1
ATOM 1328 N N . ASN A 1 163 ? -12.174 -0.367 -1.364 1.00 91.62 163 ASN A N 1
ATOM 1329 C CA . ASN A 1 163 ? -10.726 -0.204 -1.259 1.00 91.62 163 ASN A CA 1
ATOM 1330 C C . ASN A 1 163 ? -10.134 0.568 -2.429 1.00 91.62 163 ASN A C 1
ATOM 1332 O O . ASN A 1 163 ? -10.647 0.549 -3.544 1.00 91.62 163 ASN A O 1
ATOM 1336 N N . ILE A 1 164 ? -8.981 1.182 -2.177 1.00 92.00 164 ILE A N 1
ATOM 1337 C CA . ILE A 1 164 ? -8.196 1.808 -3.235 1.00 92.00 164 ILE A CA 1
ATOM 1338 C C . ILE A 1 164 ? -7.623 0.717 -4.151 1.00 92.00 164 ILE A C 1
ATOM 1340 O O . ILE A 1 164 ? -6.838 -0.127 -3.708 1.00 92.00 164 ILE A O 1
ATOM 1344 N N . GLU A 1 165 ? -7.992 0.750 -5.430 1.00 90.06 165 GLU A N 1
ATOM 1345 C CA . GLU A 1 165 ? -7.439 -0.125 -6.474 1.00 90.06 165 GLU A CA 1
ATOM 1346 C C . GLU A 1 165 ? -6.416 0.616 -7.343 1.00 90.06 165 GLU A C 1
ATOM 1348 O O . GLU A 1 165 ? -5.317 0.107 -7.568 1.00 90.06 165 GLU A O 1
ATOM 1353 N N 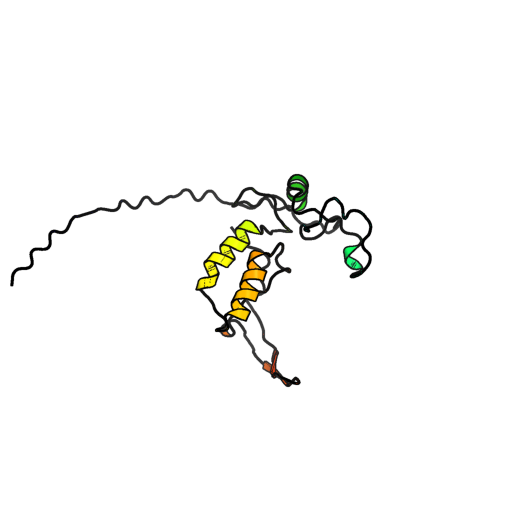. ASP A 1 166 ? -6.734 1.845 -7.744 1.00 88.19 166 ASP A N 1
ATOM 1354 C CA . ASP A 1 166 ? -5.874 2.760 -8.490 1.00 88.19 166 ASP A CA 1
ATOM 1355 C C . ASP A 1 166 ? -6.235 4.237 -8.202 1.00 88.19 166 ASP A C 1
ATOM 1357 O O . ASP A 1 166 ? -7.073 4.543 -7.349 1.00 88.19 166 ASP A O 1
ATOM 1361 N N . TRP A 1 167 ? -5.535 5.171 -8.858 1.00 87.38 167 TRP A N 1
ATOM 1362 C CA . TRP A 1 167 ? -5.872 6.598 -8.841 1.00 87.38 167 TRP A CA 1
ATOM 1363 C C . TRP A 1 167 ? -6.090 7.091 -10.264 1.00 87.38 167 TRP A C 1
ATOM 1365 O O . TRP A 1 167 ? -5.215 6.925 -11.118 1.00 87.38 167 TRP A O 1
ATOM 1375 N N . ASP A 1 168 ? -7.220 7.762 -10.464 1.00 80.12 168 ASP A N 1
ATOM 1376 C CA . ASP A 1 168 ? -7.484 8.565 -11.653 1.00 80.12 168 ASP A CA 1
ATOM 1377 C C . ASP A 1 168 ? -6.637 9.847 -11.585 1.00 80.12 168 ASP A C 1
ATOM 1379 O O . ASP A 1 168 ? -6.637 10.544 -10.560 1.00 80.12 168 ASP A O 1
ATOM 1383 N N . ILE A 1 169 ? -5.852 10.108 -12.632 1.00 82.12 169 ILE A N 1
ATOM 1384 C CA . ILE A 1 169 ? -4.871 11.206 -12.703 1.00 82.12 169 ILE A CA 1
ATOM 1385 C C . ILE A 1 169 ? -5.106 12.092 -13.917 1.00 82.12 169 ILE A C 1
ATOM 1387 O O . ILE A 1 169 ? -5.571 11.562 -14.950 1.00 82.12 169 ILE A O 1
#

Secondary structure (DSSP, 8-state):
-------------------------EEPP--SS--B-SB-B---GGGGS----S-GGGGSSBP-BTT-HHHHHHHHEE-TTT-PBPSBTTB-HHHHHHHHHHHGGG---S-HHHHHHHHHHHHT-SSGGGSPPP--GGG-EEEEEEEE-SSSEEEEEE-TT--------

Radius of gyration: 23.23 Å; chains: 1; bounding box: 47×82×45 Å

Foldseek 3Di:
DDDDDDDDDDPDDPPPPPPPPVQDFPFDDDDPPAQADQFADADDPVPPPDDDDDDVVVPRHDHHHPPCQVVLCVHTNAGSPPRGRARGNQHRLVVQLVVLVVCLVVDDPVDPVVSVQQNVQRNRDSFQVRGDDDDDPVQWAPWAFDQADPPGTDTDTDRVVDGDHHDDD